Protein AF-A0A9D6EBR3-F1 (afdb_monomer_lite)

pLDDT: mean 87.68, std 16.55, range [45.22, 98.75]

Sequence (145 aa):
MTYSLRSALGTLGTALTATLLLTGCEELVYKDRELFNPPPDTTSGFLGYFNVAEKQTTCGNCHVSFQAQWRGTKHARAAQDLEASGHAQAFCWGCHAVSELGNAVATAAGYNVVTDSAYRDVQCESCHGPGFTHVQNPSRETRPL

Foldseek 3Di:
DDDDPVVVVVVVVVVVVVVVVVVVPDDPDDDDDDLADQCLFVPFQAGFARDLVVNHGSVCSPVVVVSVVCCPDVQSCLQVVLVVVVDRDPVSCCPQWQWCAQDDDPDTDDCRVGVDSSGGGRDPCNHQNHQRQCSVPPDPVSGGD

Secondary structure (DSSP, 8-state):
----THHHHHHHHHHHHHHHHHS------------SPPPSBTTTTB--EEETTTTEESGGGT-HHHHHHHHTSSGGGHHHHHHHTT---GGGHHHHBSBSTTSS--S--BTTTS--GGGBSS-THHHH---HHHHHS-SSTT---

Structure (mmCIF, N/CA/C/O backbone):
data_AF-A0A9D6EBR3-F1
#
_entry.id   AF-A0A9D6EBR3-F1
#
loop_
_atom_site.group_PDB
_atom_site.id
_atom_site.type_symbol
_atom_site.label_atom_id
_atom_site.label_alt_id
_atom_site.label_comp_id
_atom_site.label_asym_id
_atom_site.label_entity_id
_atom_site.label_seq_id
_atom_site.pdbx_PDB_ins_code
_atom_site.Cartn_x
_atom_site.Cartn_y
_atom_site.Cartn_z
_atom_site.occupancy
_atom_site.B_iso_or_equiv
_atom_site.auth_seq_id
_atom_site.auth_comp_id
_atom_site.auth_asym_id
_atom_site.auth_atom_id
_atom_site.pdbx_PDB_model_num
ATOM 1 N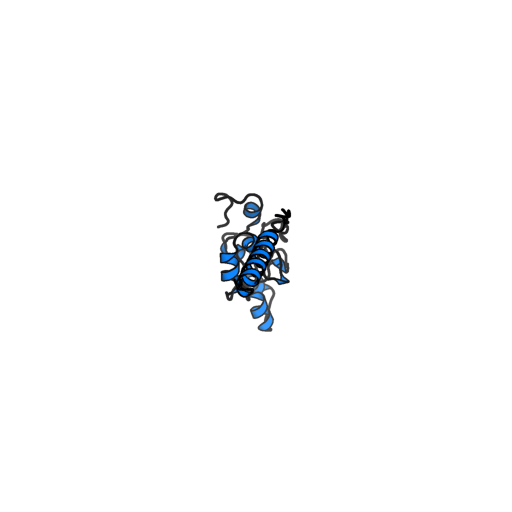 N . MET A 1 1 ? 63.453 -26.474 42.236 1.00 45.22 1 MET A N 1
ATOM 2 C CA . MET A 1 1 ? 63.056 -25.969 40.906 1.00 45.22 1 MET A CA 1
ATOM 3 C C . MET A 1 1 ? 61.602 -26.372 40.685 1.00 45.22 1 MET A C 1
ATOM 5 O O . MET A 1 1 ? 61.331 -27.491 40.280 1.00 45.22 1 MET A O 1
ATOM 9 N N . THR A 1 2 ? 60.665 -25.533 41.125 1.00 46.41 2 THR A N 1
ATOM 10 C CA . THR A 1 2 ? 59.223 -25.825 41.180 1.00 46.41 2 THR A CA 1
ATOM 11 C C . THR A 1 2 ? 58.517 -25.072 40.054 1.00 46.41 2 THR A C 1
ATOM 13 O O . THR A 1 2 ? 58.366 -23.855 40.111 1.00 46.41 2 THR A O 1
ATOM 16 N N . TYR A 1 3 ? 58.114 -25.785 39.001 1.00 52.50 3 TYR A N 1
ATOM 17 C CA . TYR A 1 3 ? 57.315 -25.216 37.915 1.00 52.50 3 TYR A CA 1
ATOM 18 C C . TYR A 1 3 ? 55.863 -25.030 38.387 1.00 52.50 3 TYR A C 1
ATOM 20 O O . TYR A 1 3 ? 55.214 -25.968 38.846 1.00 52.50 3 TYR A O 1
ATOM 28 N N . SER A 1 4 ? 55.369 -23.794 38.312 1.00 51.88 4 SER A N 1
ATOM 29 C CA . SER A 1 4 ? 54.014 -23.400 38.707 1.00 51.88 4 SER A CA 1
ATOM 30 C C . SER A 1 4 ? 52.972 -23.981 37.742 1.00 51.88 4 SER A C 1
ATOM 32 O O . SER A 1 4 ? 52.817 -23.496 36.621 1.00 51.88 4 SER A O 1
ATOM 34 N N . LEU A 1 5 ? 52.208 -24.987 38.190 1.00 52.78 5 LEU A N 1
ATOM 35 C CA . LEU A 1 5 ? 51.099 -25.590 37.429 1.00 52.78 5 LEU A CA 1
ATOM 36 C C . LEU A 1 5 ? 49.985 -24.592 37.047 1.00 52.78 5 LEU A C 1
ATOM 38 O O . LEU A 1 5 ? 49.159 -24.893 36.189 1.00 52.78 5 LEU A O 1
ATOM 42 N N . ARG A 1 6 ? 49.951 -23.392 37.643 1.00 52.62 6 ARG A N 1
ATOM 43 C CA . ARG A 1 6 ? 48.912 -22.384 37.368 1.00 52.62 6 ARG A CA 1
ATOM 44 C C . ARG A 1 6 ? 49.020 -21.769 35.973 1.00 52.62 6 ARG A C 1
ATOM 46 O O . ARG A 1 6 ? 48.019 -21.291 35.453 1.00 52.62 6 ARG A O 1
ATOM 53 N N . SER A 1 7 ? 50.202 -21.801 35.354 1.00 52.41 7 SER A N 1
ATOM 54 C CA . SER A 1 7 ? 50.412 -21.139 34.061 1.00 52.41 7 SER A CA 1
ATOM 55 C C . SER A 1 7 ? 49.957 -21.970 32.856 1.00 52.41 7 SER A C 1
ATOM 57 O O . SER A 1 7 ? 49.651 -21.394 31.817 1.00 52.41 7 SER A O 1
ATOM 59 N N . ALA A 1 8 ? 49.878 -23.300 32.987 1.00 50.12 8 ALA A N 1
ATOM 60 C CA . ALA A 1 8 ? 49.472 -24.194 31.897 1.00 50.12 8 ALA A CA 1
ATOM 61 C C . ALA A 1 8 ? 47.944 -24.256 31.694 1.00 50.12 8 ALA A C 1
ATOM 63 O O . ALA A 1 8 ? 47.483 -24.426 30.571 1.00 50.12 8 ALA A O 1
ATOM 64 N N . LEU A 1 9 ? 47.138 -24.072 32.750 1.00 48.97 9 LEU A N 1
ATOM 65 C CA . LEU A 1 9 ? 45.671 -24.047 32.612 1.00 48.97 9 LEU A CA 1
ATOM 66 C C . LEU A 1 9 ? 45.165 -22.779 31.901 1.00 48.97 9 LEU A C 1
ATOM 68 O O . LEU A 1 9 ? 44.170 -22.836 31.181 1.00 48.97 9 LEU A O 1
ATOM 72 N N . GLY A 1 10 ? 45.848 -21.642 32.076 1.00 48.94 10 GLY A N 1
ATOM 73 C CA . GLY A 1 10 ? 45.444 -20.369 31.468 1.00 48.94 10 GLY A CA 1
ATOM 74 C C . GLY A 1 10 ? 45.589 -20.347 29.945 1.00 48.94 10 GLY A C 1
ATOM 75 O O . GLY A 1 10 ? 44.735 -19.788 29.258 1.00 48.94 10 GLY A O 1
ATOM 76 N N . THR A 1 11 ? 46.630 -20.993 29.411 1.00 53.47 11 THR A N 1
ATOM 77 C CA . THR A 1 11 ? 46.909 -21.061 27.967 1.00 53.47 11 THR A CA 1
ATOM 78 C C . THR A 1 11 ? 46.009 -22.058 27.236 1.00 53.47 11 THR A C 1
ATOM 80 O O . THR A 1 11 ? 45.581 -21.785 26.118 1.00 53.47 11 THR A O 1
ATOM 83 N N . LEU A 1 12 ? 45.638 -23.175 27.874 1.00 53.59 12 LEU A N 1
ATOM 84 C CA . LEU A 1 12 ? 44.655 -24.119 27.322 1.00 53.59 12 LEU A CA 1
ATOM 85 C C . LEU A 1 12 ? 43.240 -23.519 27.258 1.00 53.59 12 LEU A C 1
ATOM 87 O O . LEU A 1 12 ? 42.550 -23.694 26.255 1.00 53.59 12 LEU A O 1
ATOM 91 N N . GLY A 1 13 ? 42.820 -22.766 28.282 1.00 55.53 13 GLY A N 1
ATOM 92 C CA . GLY A 1 13 ? 41.504 -22.113 28.300 1.00 55.53 13 GLY A CA 1
ATOM 93 C C . GLY A 1 13 ? 41.345 -21.008 27.247 1.00 55.53 13 GLY A C 1
ATOM 94 O O . GLY A 1 13 ? 40.276 -20.872 26.650 1.00 55.53 13 GLY A O 1
ATOM 95 N N . THR A 1 14 ? 42.414 -20.255 26.969 1.00 59.28 14 THR A N 1
ATOM 96 C CA . THR A 1 14 ? 42.428 -19.219 25.918 1.00 59.28 14 THR A CA 1
ATOM 97 C C . THR A 1 14 ? 42.522 -19.810 24.510 1.00 59.28 14 THR A C 1
ATOM 99 O O . THR A 1 14 ? 41.855 -19.322 23.601 1.00 59.28 14 THR A O 1
ATOM 102 N N . ALA A 1 15 ? 43.275 -20.897 24.314 1.00 58.31 15 ALA A N 1
ATOM 103 C CA . ALA A 1 15 ? 43.343 -21.575 23.018 1.00 58.31 15 ALA A CA 1
ATOM 104 C C . ALA A 1 15 ? 41.998 -22.209 22.611 1.00 58.31 15 ALA A C 1
ATOM 106 O O . ALA A 1 15 ? 41.614 -22.145 21.440 1.00 58.31 15 ALA A O 1
ATOM 107 N N . LEU A 1 16 ? 41.254 -22.771 23.573 1.00 58.12 16 LEU A N 1
ATOM 108 C CA . LEU A 1 16 ? 39.945 -23.386 23.326 1.00 58.12 16 LEU A CA 1
ATOM 109 C C . LEU A 1 16 ? 38.855 -22.343 23.011 1.00 58.12 16 LEU A C 1
ATOM 111 O O . LEU A 1 16 ? 38.029 -22.546 22.126 1.00 58.12 16 LEU A O 1
ATOM 115 N N . THR A 1 17 ? 38.870 -21.193 23.691 1.00 59.56 17 THR A N 1
ATOM 116 C CA . THR A 1 17 ? 37.932 -20.090 23.402 1.00 59.56 17 THR A CA 1
ATOM 117 C C . THR A 1 17 ? 38.221 -19.418 22.059 1.00 59.56 17 THR A C 1
ATOM 119 O O . THR A 1 17 ? 37.286 -19.098 21.331 1.00 59.56 17 THR A O 1
ATOM 122 N N . ALA A 1 18 ? 39.492 -19.276 21.670 1.00 59.06 18 ALA A N 1
ATOM 123 C CA . ALA A 1 18 ? 39.854 -18.751 20.352 1.00 59.06 18 ALA A CA 1
ATOM 124 C C . ALA A 1 18 ? 39.415 -19.678 19.199 1.00 59.06 18 ALA A C 1
ATOM 126 O O . ALA A 1 18 ? 38.939 -19.197 18.173 1.00 59.06 18 ALA A O 1
ATOM 127 N N . THR A 1 19 ? 39.514 -21.002 19.366 1.00 59.00 19 THR A N 1
ATOM 128 C CA . THR A 1 19 ? 39.063 -21.977 18.351 1.00 59.00 19 THR A CA 1
ATOM 129 C C . THR A 1 19 ? 37.537 -22.038 18.217 1.00 59.00 19 THR A C 1
ATOM 131 O O . THR A 1 19 ? 37.030 -22.180 17.105 1.00 59.00 19 THR A O 1
ATOM 134 N N . LEU A 1 20 ? 36.790 -21.845 19.309 1.00 60.00 20 LEU A N 1
ATOM 135 C CA . LEU A 1 20 ? 35.325 -21.716 19.274 1.00 60.00 20 LEU A CA 1
ATOM 136 C C . LEU A 1 20 ? 34.857 -20.435 18.558 1.00 60.00 20 LEU A C 1
ATOM 138 O O . LEU A 1 20 ? 33.871 -20.468 17.832 1.00 60.00 20 LEU A O 1
ATOM 142 N N . LEU A 1 21 ? 35.578 -19.317 18.698 1.00 60.62 21 LEU A N 1
ATOM 143 C CA . LEU A 1 21 ? 35.247 -18.071 17.989 1.00 60.62 21 LEU A CA 1
ATOM 144 C C . LEU A 1 21 ? 35.562 -18.140 16.485 1.00 60.62 21 LEU A C 1
ATOM 146 O O . LEU A 1 21 ? 34.852 -17.540 15.684 1.00 60.62 21 LEU A O 1
ATOM 150 N N . LEU A 1 22 ? 36.595 -18.892 16.092 1.00 57.94 22 LEU A N 1
ATOM 151 C CA . LEU A 1 22 ? 36.987 -19.073 14.687 1.00 57.94 22 LEU A CA 1
ATOM 152 C C . LEU A 1 22 ? 36.099 -20.068 13.921 1.00 57.94 22 LEU A C 1
ATOM 154 O O . LEU A 1 22 ? 36.097 -20.051 12.694 1.00 57.94 22 LEU A O 1
ATOM 158 N N . THR A 1 23 ? 35.348 -20.924 14.620 1.00 59.28 23 THR A N 1
ATOM 159 C CA . THR A 1 23 ? 34.423 -21.901 14.009 1.00 59.28 23 THR A CA 1
ATOM 160 C C . THR A 1 23 ? 32.993 -21.377 13.855 1.00 59.28 23 THR A C 1
ATOM 162 O O . THR A 1 23 ? 32.190 -22.019 13.190 1.00 59.28 23 THR A O 1
ATOM 165 N N . GLY A 1 24 ? 32.680 -20.197 14.408 1.00 59.69 24 GLY A N 1
ATOM 166 C CA . GLY A 1 24 ? 31.371 -19.543 14.273 1.00 59.69 24 GLY A CA 1
ATOM 167 C C . GLY A 1 24 ? 31.143 -18.803 12.947 1.00 59.69 24 GLY A C 1
ATOM 168 O O . GLY A 1 24 ? 30.057 -18.274 12.732 1.00 59.69 24 GLY A O 1
ATOM 169 N N . CYS A 1 25 ? 32.135 -18.748 12.052 1.00 60.94 25 CYS A N 1
ATOM 170 C CA . CYS A 1 25 ? 31.914 -18.333 10.664 1.00 60.94 25 CYS A CA 1
ATOM 171 C C . CYS A 1 25 ? 31.413 -19.538 9.862 1.00 60.94 25 CYS A C 1
ATOM 173 O O . CYS A 1 25 ? 32.161 -20.169 9.117 1.00 60.94 25 CYS A O 1
ATOM 175 N N . GLU A 1 26 ? 30.149 -19.882 10.070 1.00 66.12 26 GLU A N 1
ATOM 176 C CA . GLU A 1 26 ? 29.428 -20.820 9.218 1.00 66.12 26 GLU A CA 1
ATOM 177 C C . GLU A 1 26 ? 29.193 -20.224 7.816 1.00 66.12 26 GLU A C 1
ATOM 179 O O . GLU A 1 26 ? 29.215 -19.011 7.599 1.00 66.12 26 GLU A O 1
ATOM 184 N N . GLU A 1 27 ? 29.067 -21.128 6.849 1.00 67.12 27 GLU A N 1
ATOM 185 C CA . GLU A 1 27 ? 29.032 -20.917 5.403 1.00 67.12 27 GLU A CA 1
ATOM 186 C C . GLU A 1 27 ? 28.048 -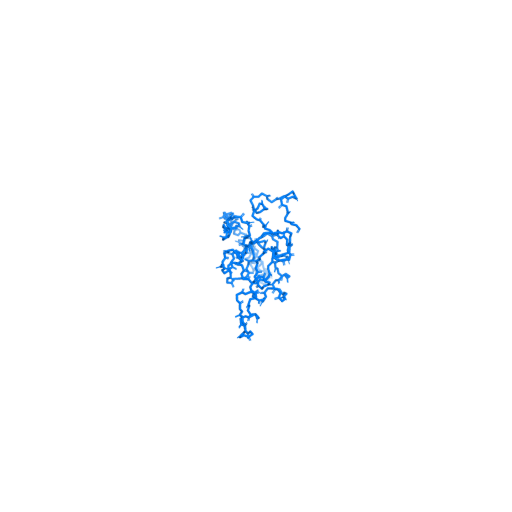19.820 4.951 1.00 67.12 27 GLU A C 1
ATOM 188 O O . GLU A 1 27 ? 26.891 -19.779 5.374 1.00 67.12 27 GLU A O 1
ATOM 193 N N . LEU A 1 28 ? 28.489 -18.938 4.040 1.00 67.81 28 LEU A N 1
ATOM 194 C CA . LEU A 1 28 ? 27.610 -17.970 3.379 1.00 67.81 28 LEU A CA 1
ATOM 195 C C . LEU A 1 28 ? 26.690 -18.708 2.400 1.00 67.81 28 LEU A C 1
ATOM 197 O O . LEU A 1 28 ? 26.990 -18.843 1.214 1.00 67.81 28 LEU A O 1
ATOM 201 N N . VAL A 1 29 ? 25.554 -19.181 2.905 1.00 73.81 29 VAL A N 1
ATOM 202 C CA . VAL A 1 29 ? 24.500 -19.754 2.070 1.00 73.81 29 VAL A CA 1
ATOM 203 C C . VAL A 1 29 ? 23.780 -18.615 1.351 1.00 73.81 29 VAL A C 1
ATOM 205 O O . VAL A 1 29 ? 22.920 -17.942 1.923 1.00 73.81 29 VAL A O 1
ATOM 208 N N . TYR A 1 30 ? 24.114 -18.410 0.078 1.00 72.25 30 TYR A N 1
ATOM 209 C CA . TYR A 1 30 ? 23.293 -17.597 -0.813 1.00 72.25 30 TYR A CA 1
ATOM 210 C C . TYR A 1 30 ? 21.956 -18.309 -1.016 1.00 72.25 30 TYR A C 1
ATOM 212 O O . TYR A 1 30 ? 21.900 -19.415 -1.551 1.00 72.25 30 TYR A O 1
ATOM 220 N N . LYS A 1 31 ? 20.875 -17.686 -0.544 1.00 63.59 31 LYS A N 1
ATOM 221 C CA . LYS A 1 31 ? 19.511 -18.131 -0.818 1.00 63.59 31 LYS A CA 1
ATOM 222 C C . LYS A 1 31 ? 18.845 -17.122 -1.729 1.00 63.59 31 LYS A C 1
ATOM 224 O O . LYS A 1 31 ? 18.655 -15.973 -1.330 1.00 63.59 31 LYS A O 1
ATOM 229 N N . ASP A 1 32 ? 18.439 -17.580 -2.903 1.00 68.75 32 ASP A N 1
ATOM 230 C CA . ASP A 1 32 ? 17.502 -16.838 -3.731 1.00 68.75 32 ASP A CA 1
ATOM 231 C C . ASP A 1 32 ? 16.159 -16.830 -3.002 1.00 68.75 32 ASP A C 1
ATOM 233 O O . ASP A 1 32 ? 15.503 -17.864 -2.852 1.00 68.75 32 ASP A O 1
ATOM 237 N N . ARG A 1 33 ? 15.782 -15.668 -2.463 1.00 68.31 33 ARG A N 1
ATOM 238 C CA . ARG A 1 33 ? 14.425 -15.442 -1.970 1.00 68.31 33 ARG A CA 1
ATOM 239 C C . ARG A 1 33 ? 13.675 -14.631 -3.007 1.00 68.31 33 ARG A C 1
ATOM 241 O O . ARG A 1 33 ? 14.212 -13.656 -3.530 1.00 68.31 33 ARG A O 1
ATOM 248 N N . GLU A 1 34 ? 12.420 -14.994 -3.218 1.00 78.12 34 GLU A N 1
ATOM 249 C CA . GLU A 1 34 ? 11.485 -14.137 -3.929 1.00 78.12 34 GLU A CA 1
ATOM 250 C C . GLU A 1 34 ? 11.438 -12.769 -3.232 1.00 78.12 34 GLU A C 1
ATOM 252 O O . GLU A 1 34 ? 11.238 -12.682 -2.014 1.00 78.12 34 GLU A O 1
ATOM 257 N N . LEU A 1 35 ? 11.717 -11.701 -3.980 1.00 79.06 35 LEU A N 1
ATOM 258 C CA . LEU A 1 35 ? 11.894 -10.366 -3.400 1.00 79.06 35 LEU A CA 1
ATOM 259 C C . LEU A 1 35 ? 10.550 -9.667 -3.168 1.00 79.06 35 LEU A C 1
ATOM 261 O O . LEU A 1 35 ? 10.462 -8.772 -2.319 1.00 79.06 35 LEU A O 1
ATOM 265 N N . PHE A 1 36 ? 9.510 -10.087 -3.892 1.00 92.06 36 PHE A N 1
ATOM 266 C CA . PHE A 1 36 ? 8.170 -9.523 -3.821 1.00 92.06 36 PHE A CA 1
ATOM 267 C C . PHE A 1 36 ? 7.098 -10.538 -4.233 1.00 92.06 36 PHE A C 1
ATOM 269 O O . PHE A 1 36 ? 7.324 -11.408 -5.064 1.00 92.06 36 PHE A O 1
ATOM 276 N N . ASN A 1 37 ? 5.893 -10.393 -3.686 1.00 94.25 37 ASN A N 1
ATOM 277 C CA . ASN A 1 37 ? 4.739 -11.151 -4.165 1.00 94.25 37 ASN A CA 1
ATOM 278 C C . ASN A 1 37 ? 4.190 -10.500 -5.444 1.00 94.25 37 ASN A C 1
ATOM 280 O O . ASN A 1 37 ? 4.302 -9.278 -5.591 1.00 94.25 37 ASN A O 1
ATOM 284 N N . PRO A 1 38 ? 3.562 -11.260 -6.358 1.00 94.69 38 PRO A N 1
ATOM 285 C CA . PRO A 1 38 ? 2.829 -10.653 -7.462 1.00 94.69 38 PRO A CA 1
ATOM 286 C C . PRO A 1 38 ? 1.736 -9.706 -6.921 1.00 94.69 38 PRO A C 1
ATOM 288 O O . PRO A 1 38 ? 1.083 -10.054 -5.933 1.00 94.69 38 PRO A O 1
ATOM 291 N N . PRO A 1 39 ? 1.514 -8.534 -7.548 1.00 96.38 39 PRO A N 1
ATOM 292 C CA . PRO A 1 39 ? 0.452 -7.610 -7.155 1.00 96.38 39 PRO A CA 1
ATOM 293 C C . PRO A 1 39 ? -0.924 -8.296 -7.161 1.00 96.38 39 PRO A C 1
ATOM 295 O O . PRO A 1 39 ? -1.279 -8.883 -8.188 1.00 96.38 39 PRO A O 1
ATOM 298 N N . PRO A 1 40 ? -1.725 -8.203 -6.080 1.00 97.12 40 PRO A N 1
ATOM 299 C CA . PRO A 1 40 ? -3.116 -8.660 -6.107 1.00 97.12 40 PRO A CA 1
ATOM 300 C C . PRO A 1 40 ? -3.926 -7.979 -7.221 1.00 97.12 40 PRO A C 1
ATOM 302 O O . PRO A 1 40 ? -4.606 -8.642 -8.003 1.00 97.12 40 PRO A O 1
ATOM 305 N N . ASP A 1 41 ? -3.790 -6.658 -7.351 1.00 93.12 41 ASP A N 1
ATOM 306 C CA . ASP A 1 41 ? -4.229 -5.896 -8.516 1.00 93.12 41 ASP A CA 1
ATOM 307 C C . ASP A 1 41 ? -3.084 -5.778 -9.534 1.00 93.12 41 ASP A C 1
ATOM 309 O O . ASP A 1 41 ? -2.276 -4.843 -9.526 1.00 93.12 41 ASP A O 1
ATOM 313 N N . THR A 1 42 ? -3.031 -6.751 -10.443 1.00 91.31 42 THR A N 1
ATOM 314 C CA . THR A 1 42 ? -2.044 -6.795 -11.536 1.00 91.31 42 THR A CA 1
ATOM 315 C C . THR A 1 42 ? -2.173 -5.644 -12.536 1.00 91.31 42 THR A C 1
ATOM 317 O O . THR A 1 42 ? -1.235 -5.405 -13.293 1.00 91.31 42 THR A O 1
ATOM 320 N N . THR A 1 43 ? -3.297 -4.918 -12.544 1.00 93.31 43 THR A N 1
ATOM 321 C CA . THR A 1 43 ? -3.524 -3.803 -13.473 1.00 93.31 43 THR A CA 1
ATOM 322 C C . THR A 1 43 ? -2.906 -2.511 -12.949 1.00 93.31 43 THR A C 1
ATOM 324 O O . THR A 1 43 ? -2.316 -1.759 -13.722 1.00 93.31 43 THR A O 1
ATOM 327 N N . SER A 1 44 ? -3.017 -2.250 -11.643 1.00 94.62 44 SER A N 1
ATOM 328 C CA . SER A 1 44 ? -2.489 -1.023 -11.031 1.00 94.62 44 SER A CA 1
ATOM 329 C C . SER A 1 44 ? -1.077 -1.161 -10.455 1.00 94.62 44 SER A C 1
ATOM 331 O O . SER A 1 44 ? -0.386 -0.155 -10.301 1.00 94.62 44 SER A O 1
ATOM 333 N N . GLY A 1 45 ? -0.617 -2.384 -10.165 1.00 96.00 45 GLY A N 1
ATOM 334 C CA . GLY A 1 45 ? 0.762 -2.645 -9.739 1.00 96.00 45 GLY A CA 1
ATOM 335 C C . GLY A 1 45 ? 1.058 -2.313 -8.272 1.00 96.00 45 GLY A C 1
ATOM 336 O O . GLY A 1 45 ? 2.220 -2.108 -7.916 1.00 96.00 45 GLY A O 1
ATOM 337 N N . PHE A 1 46 ? 0.032 -2.255 -7.421 1.00 97.75 46 PHE A N 1
ATOM 338 C CA . PHE A 1 46 ? 0.208 -2.147 -5.972 1.00 97.75 46 PHE A CA 1
ATOM 339 C C . PHE A 1 46 ? 0.553 -3.510 -5.374 1.00 97.75 46 PHE A C 1
ATOM 341 O O . PHE A 1 46 ? -0.160 -4.491 -5.584 1.00 97.75 46 PHE A O 1
ATOM 348 N N . LEU A 1 47 ? 1.623 -3.574 -4.593 1.00 97.69 47 LEU A N 1
ATOM 349 C CA . LEU A 1 47 ? 2.161 -4.811 -4.029 1.00 97.69 47 LEU A CA 1
ATOM 350 C C . LEU A 1 47 ? 1.565 -5.148 -2.657 1.00 97.69 47 LEU A C 1
ATOM 352 O O . LEU A 1 47 ? 1.273 -6.306 -2.372 1.00 97.69 47 LEU A O 1
ATOM 356 N N . GLY A 1 48 ? 1.407 -4.147 -1.794 1.00 98.06 48 GLY A N 1
ATOM 357 C CA . GLY A 1 48 ? 1.015 -4.313 -0.402 1.00 98.06 48 GLY A CA 1
ATOM 358 C C . GLY A 1 48 ? 2.044 -5.085 0.437 1.00 98.06 48 GLY A C 1
ATOM 359 O O . GLY A 1 48 ? 3.271 -4.987 0.262 1.00 98.06 48 GLY A O 1
ATOM 360 N N . TYR A 1 49 ? 1.536 -5.872 1.382 1.00 98.31 49 TYR A N 1
ATOM 361 C CA . TYR A 1 49 ? 2.337 -6.718 2.253 1.00 98.31 49 TYR A CA 1
ATOM 362 C C . TYR A 1 49 ? 3.007 -7.868 1.502 1.00 98.31 49 TYR A C 1
ATOM 364 O O . TYR A 1 49 ? 2.369 -8.638 0.790 1.00 98.31 49 TYR A O 1
ATOM 372 N N . PHE A 1 50 ? 4.292 -8.056 1.791 1.00 97.38 50 PHE A N 1
ATOM 373 C CA . PHE A 1 50 ? 5.008 -9.286 1.482 1.00 97.38 50 PHE A CA 1
ATOM 374 C C . PHE A 1 50 ? 4.626 -10.409 2.456 1.00 97.38 50 PHE A C 1
ATOM 376 O O . PHE A 1 50 ? 4.364 -11.536 2.047 1.00 97.38 50 PHE A O 1
ATOM 383 N N . ASN A 1 51 ? 4.545 -10.090 3.751 1.00 96.62 51 ASN A N 1
ATOM 384 C CA . ASN A 1 51 ? 4.038 -10.997 4.778 1.00 96.62 51 ASN A CA 1
ATOM 385 C C . ASN A 1 51 ? 3.040 -10.253 5.668 1.00 96.62 51 ASN A C 1
ATOM 387 O O . ASN A 1 51 ? 3.412 -9.376 6.451 1.00 96.62 51 ASN A O 1
ATOM 391 N N . VAL A 1 52 ? 1.766 -10.624 5.549 1.00 96.94 52 VAL A N 1
ATOM 392 C CA . VAL A 1 52 ? 0.659 -9.997 6.282 1.00 96.94 52 VAL A CA 1
ATOM 393 C C . VAL A 1 52 ? 0.786 -10.227 7.791 1.00 96.94 52 VAL A C 1
ATOM 395 O O . VAL A 1 52 ? 0.613 -9.290 8.570 1.00 96.94 52 VAL A O 1
ATOM 398 N N . ALA A 1 53 ? 1.138 -11.443 8.220 1.00 96.25 53 ALA A N 1
ATOM 399 C CA . ALA A 1 53 ? 1.233 -11.797 9.638 1.00 96.25 53 ALA A CA 1
ATOM 400 C C . ALA A 1 53 ? 2.336 -11.002 10.352 1.00 96.25 53 ALA A C 1
ATOM 402 O O . ALA A 1 53 ? 2.173 -10.552 11.485 1.00 96.25 53 ALA A O 1
ATOM 403 N N . GLU A 1 54 ? 3.444 -10.765 9.654 1.00 96.38 54 GLU A N 1
ATOM 404 C CA . GLU A 1 54 ? 4.573 -9.986 10.161 1.00 96.38 54 GLU A CA 1
ATOM 405 C C . GLU A 1 54 ? 4.431 -8.487 9.883 1.00 96.38 54 GLU A C 1
ATOM 407 O O . GLU A 1 54 ? 5.349 -7.722 10.192 1.00 96.38 54 GLU A O 1
ATOM 412 N N . LYS A 1 55 ? 3.311 -8.031 9.301 1.00 97.19 55 LYS A N 1
ATOM 413 C CA . LYS A 1 55 ? 3.143 -6.668 8.766 1.00 97.19 55 LYS A CA 1
ATOM 414 C C . LYS A 1 55 ? 4.388 -6.207 8.000 1.00 97.19 55 LYS A C 1
ATOM 416 O O . LYS A 1 55 ? 4.874 -5.095 8.200 1.00 97.19 55 LYS A O 1
ATOM 421 N N . GLN A 1 56 ? 4.974 -7.092 7.201 1.00 97.56 56 GLN A N 1
ATOM 422 C CA . GLN A 1 56 ? 6.168 -6.821 6.414 1.00 97.56 56 GLN A CA 1
ATOM 423 C C . GLN A 1 56 ? 5.723 -6.328 5.044 1.00 97.56 56 GLN A C 1
ATOM 425 O O . GLN A 1 56 ? 5.208 -7.111 4.247 1.00 97.56 56 GLN A O 1
ATOM 430 N N . THR A 1 57 ? 5.880 -5.032 4.771 1.00 98.06 57 THR A N 1
ATOM 431 C CA . THR A 1 57 ? 5.568 -4.478 3.444 1.00 98.06 57 THR A CA 1
ATOM 432 C C . THR A 1 57 ? 6.570 -4.996 2.421 1.00 98.06 57 THR A C 1
ATOM 434 O O . THR A 1 57 ? 7.720 -5.290 2.774 1.00 98.06 57 THR A O 1
ATOM 437 N N . THR A 1 58 ? 6.163 -5.075 1.155 1.00 97.62 58 THR A N 1
ATOM 438 C CA . THR A 1 58 ? 7.091 -5.426 0.073 1.00 97.62 58 THR A CA 1
ATOM 439 C C . THR A 1 58 ? 8.253 -4.435 -0.007 1.00 97.62 58 THR A C 1
ATOM 441 O O . THR A 1 58 ? 9.403 -4.837 -0.138 1.00 97.62 58 THR A O 1
ATOM 444 N N . CYS A 1 59 ? 8.000 -3.142 0.204 1.00 97.50 59 CYS A N 1
ATOM 445 C CA . CYS A 1 59 ? 9.044 -2.115 0.256 1.00 97.50 59 CYS A CA 1
ATOM 446 C C . CYS A 1 59 ? 10.046 -2.372 1.393 1.00 97.50 59 CYS A C 1
ATOM 448 O O . CYS A 1 59 ? 11.257 -2.202 1.239 1.00 97.50 59 CYS A O 1
ATOM 450 N N . GLY A 1 60 ? 9.548 -2.819 2.545 1.00 96.38 60 GLY A N 1
ATOM 451 C CA . GLY A 1 60 ? 10.357 -3.097 3.721 1.00 96.38 60 GLY A CA 1
ATOM 452 C C . GLY A 1 60 ? 11.305 -4.287 3.588 1.00 96.38 60 GLY A C 1
ATOM 453 O O . GLY A 1 60 ? 12.153 -4.452 4.460 1.00 96.38 60 GLY A O 1
ATOM 454 N N . ASN A 1 61 ? 11.199 -5.084 2.518 1.00 93.94 61 ASN A N 1
ATOM 455 C CA . ASN A 1 61 ? 12.179 -6.122 2.199 1.00 93.94 61 ASN A CA 1
ATOM 456 C C . ASN A 1 61 ? 13.566 -5.542 1.892 1.00 93.94 61 ASN A C 1
ATOM 458 O O . ASN A 1 61 ? 14.565 -6.190 2.192 1.00 93.94 61 ASN A O 1
ATOM 462 N N . CYS A 1 62 ? 13.619 -4.330 1.331 1.00 95.00 62 CYS A N 1
ATOM 463 C CA . CYS A 1 62 ? 14.859 -3.617 1.010 1.00 95.00 62 CYS A CA 1
ATOM 464 C C . CYS A 1 62 ? 15.033 -2.357 1.876 1.00 95.00 62 CYS A C 1
ATOM 466 O O . CYS A 1 62 ? 16.147 -1.973 2.224 1.00 95.00 62 CYS A O 1
ATOM 468 N N . HIS A 1 63 ? 13.930 -1.722 2.279 1.00 96.88 63 HIS A N 1
ATOM 469 C CA . HIS A 1 63 ? 13.916 -0.469 3.034 1.00 96.88 63 HIS A CA 1
ATOM 470 C C . HIS A 1 63 ? 13.676 -0.687 4.533 1.00 96.88 63 HIS A C 1
ATOM 472 O O . HIS A 1 63 ? 12.753 -0.126 5.127 1.00 96.88 63 HIS A O 1
ATOM 478 N N . VAL A 1 64 ? 14.527 -1.500 5.162 1.00 96.94 64 VAL A N 1
ATOM 479 C CA . VAL A 1 64 ? 14.332 -2.002 6.536 1.00 96.94 64 VAL A CA 1
ATOM 480 C C . VAL A 1 64 ? 14.180 -0.895 7.589 1.00 96.94 64 VAL A C 1
ATOM 482 O O . VAL A 1 64 ? 13.330 -0.988 8.474 1.00 96.94 64 VAL A O 1
ATOM 485 N N . SER A 1 65 ? 14.932 0.203 7.467 1.00 97.94 65 SER A N 1
ATOM 486 C CA . SER A 1 65 ? 14.852 1.327 8.409 1.00 97.94 65 SER A CA 1
ATOM 487 C C . SER A 1 65 ? 13.524 2.080 8.308 1.00 97.94 65 SER A C 1
ATOM 489 O O . SER A 1 65 ? 12.985 2.511 9.326 1.00 97.94 65 SER A O 1
ATOM 491 N N . PHE A 1 66 ? 12.978 2.229 7.096 1.00 98.25 66 PHE A N 1
ATOM 492 C CA . PHE A 1 66 ? 11.674 2.864 6.884 1.00 98.25 66 PHE A CA 1
ATOM 493 C C . PHE A 1 66 ? 10.533 1.940 7.296 1.00 98.25 66 PHE A C 1
ATOM 495 O O . PHE A 1 66 ? 9.580 2.394 7.920 1.00 98.25 66 PHE A O 1
ATOM 502 N N . GLN A 1 67 ? 10.665 0.639 7.042 1.00 98.19 67 GLN A N 1
ATOM 503 C CA . GLN A 1 67 ? 9.734 -0.376 7.528 1.00 98.19 67 GLN A CA 1
ATOM 504 C C . GLN A 1 67 ? 9.603 -0.346 9.054 1.00 98.19 67 GLN A C 1
ATOM 506 O O . GLN A 1 67 ? 8.489 -0.327 9.579 1.00 98.19 67 GLN A O 1
ATOM 511 N N . ALA A 1 68 ? 10.729 -0.303 9.773 1.00 98.19 68 ALA A N 1
ATOM 512 C CA . ALA A 1 68 ? 10.732 -0.222 11.232 1.00 98.19 68 ALA A CA 1
ATOM 513 C C . ALA A 1 68 ? 10.017 1.043 11.739 1.00 98.19 68 ALA A C 1
ATOM 515 O O . ALA A 1 68 ? 9.226 0.970 12.679 1.00 98.19 68 ALA A O 1
ATOM 516 N N . GLN A 1 69 ? 10.242 2.185 11.083 1.00 98.50 69 GLN A N 1
ATOM 517 C CA . GLN A 1 69 ? 9.563 3.441 11.413 1.00 98.50 69 GLN A CA 1
ATOM 518 C C . GLN A 1 69 ? 8.060 3.374 11.121 1.00 98.50 69 GLN A C 1
ATOM 520 O O . GLN A 1 69 ? 7.252 3.684 11.997 1.00 98.50 69 GLN A O 1
ATOM 525 N N . TRP A 1 70 ? 7.673 2.922 9.925 1.00 98.69 70 TRP A N 1
ATOM 526 C CA . TRP A 1 70 ? 6.275 2.809 9.511 1.00 98.69 70 TRP A CA 1
ATOM 527 C C . TRP A 1 70 ? 5.477 1.901 10.456 1.00 98.69 70 TRP A C 1
ATOM 529 O O . TRP A 1 70 ? 4.391 2.296 10.887 1.00 98.69 70 TRP A O 1
ATOM 539 N N . ARG A 1 71 ? 6.038 0.762 10.892 1.00 98.12 71 ARG A N 1
ATOM 540 C CA . ARG A 1 71 ? 5.395 -0.145 11.865 1.00 98.12 71 ARG A CA 1
ATOM 541 C C . ARG A 1 71 ? 5.029 0.534 13.191 1.00 98.12 71 ARG A C 1
ATOM 543 O O . ARG A 1 71 ? 4.109 0.078 13.864 1.00 98.12 71 ARG A O 1
ATOM 550 N N . GLY A 1 72 ? 5.726 1.606 13.574 1.00 97.69 72 GLY A N 1
ATOM 551 C CA . GLY A 1 72 ? 5.434 2.384 14.783 1.00 97.69 72 GLY A CA 1
ATOM 552 C C . GLY A 1 72 ? 4.282 3.388 14.637 1.00 97.69 72 GLY A C 1
ATOM 553 O O . GLY A 1 72 ? 3.800 3.924 15.637 1.00 97.69 72 GLY A O 1
ATOM 554 N N . THR A 1 73 ? 3.819 3.654 13.415 1.00 98.44 73 THR A N 1
ATOM 555 C CA . THR A 1 73 ? 2.823 4.697 13.129 1.00 98.44 73 THR A CA 1
ATOM 556 C C . THR A 1 73 ? 1.387 4.249 13.428 1.00 98.44 73 THR A C 1
ATOM 558 O O . THR A 1 73 ? 1.120 3.096 13.780 1.00 98.44 73 THR A O 1
ATOM 561 N N . LYS A 1 74 ? 0.423 5.173 13.321 1.00 98.38 74 LYS A N 1
ATOM 562 C CA . LYS A 1 74 ? -1.006 4.814 13.292 1.00 98.38 74 LYS A CA 1
ATOM 563 C C . LYS A 1 74 ? -1.424 4.205 11.955 1.00 98.38 74 LYS A C 1
ATOM 565 O O . LYS A 1 74 ? -2.296 3.349 11.932 1.00 98.38 74 LYS A O 1
ATOM 570 N N . HIS A 1 75 ? -0.756 4.581 10.866 1.00 98.50 75 HIS A N 1
ATOM 571 C CA . HIS A 1 75 ? -1.017 4.034 9.538 1.00 98.50 75 HIS A CA 1
ATOM 572 C C . HIS A 1 75 ? -0.855 2.512 9.497 1.00 98.50 75 HIS A C 1
ATOM 574 O O . HIS A 1 75 ? -1.745 1.832 9.003 1.00 98.50 75 HIS A O 1
ATOM 580 N N . ALA A 1 76 ? 0.174 1.969 10.156 1.00 98.50 76 ALA A N 1
ATOM 581 C CA . ALA A 1 76 ? 0.383 0.525 10.300 1.00 98.50 76 ALA A CA 1
ATOM 582 C C . ALA A 1 76 ? -0.643 -0.208 11.190 1.00 98.50 76 ALA A C 1
ATOM 584 O O . ALA A 1 76 ? -0.534 -1.420 11.371 1.00 98.50 76 ALA A O 1
ATOM 585 N N . ARG A 1 77 ? -1.599 0.502 11.800 1.00 98.31 77 ARG A N 1
ATOM 586 C CA . ARG A 1 77 ? -2.701 -0.057 12.606 1.00 98.31 77 ARG A CA 1
ATOM 587 C C . ARG A 1 77 ? -4.079 0.334 12.068 1.00 98.31 77 ARG A C 1
ATOM 589 O O . ARG A 1 77 ? -5.081 -0.004 12.688 1.00 98.31 77 ARG A O 1
ATOM 596 N N . ALA A 1 78 ? -4.144 1.021 10.928 1.00 98.50 78 ALA A N 1
ATOM 597 C CA . ALA A 1 78 ? -5.372 1.631 10.434 1.00 98.50 78 ALA A CA 1
ATOM 598 C C . ALA A 1 78 ? -6.510 0.622 10.220 1.00 98.50 78 ALA A C 1
ATOM 600 O O . ALA A 1 78 ? -7.659 0.954 10.516 1.00 98.50 78 ALA A O 1
ATOM 601 N N . ALA A 1 79 ? -6.208 -0.593 9.750 1.00 97.81 79 ALA A N 1
ATOM 602 C CA . ALA A 1 79 ? -7.217 -1.633 9.561 1.00 97.81 79 ALA A CA 1
ATOM 603 C C . ALA A 1 79 ? -7.735 -2.164 10.903 1.00 97.81 79 ALA A C 1
ATOM 605 O O . ALA A 1 79 ? -8.941 -2.284 11.098 1.00 97.81 79 ALA A O 1
ATOM 606 N N . GLN A 1 80 ? -6.821 -2.428 11.841 1.00 97.62 80 GLN A N 1
ATOM 607 C CA . GLN A 1 80 ? -7.166 -2.903 13.180 1.00 97.62 80 GLN A CA 1
ATOM 608 C C . GLN A 1 80 ? -8.027 -1.880 13.930 1.00 97.62 80 GLN A C 1
ATOM 610 O O . GLN A 1 80 ? -9.043 -2.247 14.513 1.00 97.62 80 GLN A O 1
ATOM 615 N N . ASP A 1 81 ? -7.634 -0.606 13.904 1.00 98.25 81 ASP A N 1
ATOM 616 C CA . ASP A 1 81 ? -8.363 0.474 14.572 1.00 98.25 81 ASP A CA 1
ATOM 617 C C . ASP A 1 81 ? -9.762 0.662 13.955 1.00 98.25 81 ASP A C 1
ATOM 619 O O . ASP A 1 81 ? -10.740 0.876 14.675 1.00 98.25 81 ASP A O 1
ATOM 623 N N . LEU A 1 82 ? -9.880 0.529 12.626 1.00 98.25 82 LEU A N 1
ATOM 624 C CA . LEU A 1 82 ? -11.164 0.580 11.924 1.00 98.25 82 LEU A CA 1
ATOM 625 C C . LEU A 1 82 ? -12.079 -0.577 12.336 1.00 98.25 82 LEU A C 1
ATOM 627 O O . LEU A 1 82 ? -13.247 -0.351 12.645 1.00 98.25 82 LEU A O 1
ATOM 631 N N . GLU A 1 83 ? -11.572 -1.805 12.363 1.00 97.38 83 GLU 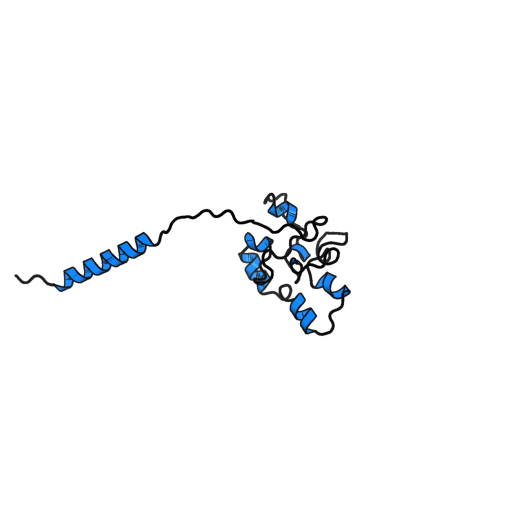A N 1
ATOM 63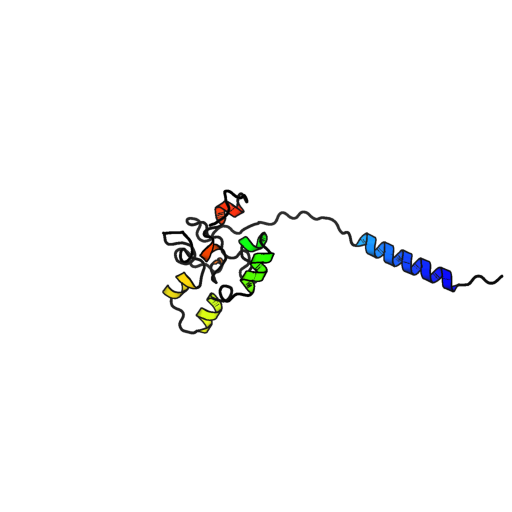2 C CA . GLU A 1 83 ? -12.350 -2.975 12.782 1.00 97.38 83 GLU A CA 1
ATOM 633 C C . GLU A 1 83 ? -12.766 -2.871 1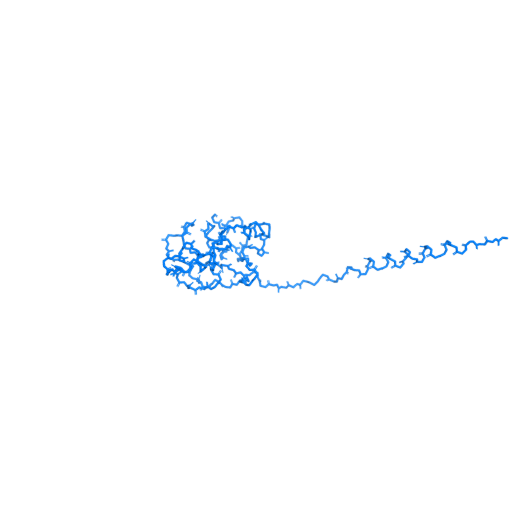4.256 1.00 97.38 83 GLU A C 1
ATOM 635 O O . GLU A 1 83 ? -13.931 -3.092 14.591 1.00 97.38 83 GLU A O 1
ATOM 640 N N . ALA A 1 84 ? -11.848 -2.444 15.127 1.00 98.31 84 ALA A N 1
ATOM 641 C CA . ALA A 1 84 ? -12.104 -2.250 16.552 1.00 98.31 84 ALA A CA 1
ATOM 642 C C . ALA A 1 84 ? -13.148 -1.159 16.840 1.00 98.31 84 ALA A C 1
ATOM 644 O O . ALA A 1 84 ? -13.756 -1.170 17.909 1.00 98.31 84 ALA A O 1
ATOM 645 N N . SER A 1 85 ? -13.392 -0.242 15.897 1.00 97.88 85 SER A N 1
ATOM 646 C CA . SER A 1 85 ? -14.437 0.777 16.040 1.00 97.88 85 SER A CA 1
ATOM 647 C C . SER A 1 85 ? -15.855 0.196 16.081 1.00 97.88 85 SER A C 1
ATOM 649 O O . SER A 1 85 ? -16.763 0.869 16.556 1.00 97.88 85 SER A O 1
ATOM 651 N N . GLY A 1 86 ? -16.077 -1.015 15.552 1.00 97.94 86 GLY A N 1
ATOM 652 C CA . GLY A 1 86 ? -17.417 -1.599 15.412 1.00 97.94 86 GLY A CA 1
ATOM 653 C C . GLY A 1 86 ? -18.304 -0.919 14.358 1.00 97.94 86 GLY A C 1
ATOM 654 O O . GLY A 1 86 ? -19.476 -1.266 14.226 1.00 97.94 86 GLY A O 1
ATOM 655 N N . HIS A 1 87 ? -17.759 0.031 13.591 1.00 97.38 87 HIS A N 1
ATOM 656 C CA . HIS A 1 87 ? -18.492 0.833 12.606 1.00 97.38 87 HIS A CA 1
ATOM 657 C C . HIS A 1 87 ? -17.914 0.735 11.190 1.00 97.38 87 HIS A C 1
ATOM 659 O O . HIS A 1 87 ? -18.286 1.523 10.324 1.00 97.38 87 HIS A O 1
ATOM 665 N N . ALA A 1 88 ? -17.014 -0.218 10.937 1.00 97.50 88 ALA A N 1
ATOM 666 C CA . ALA A 1 88 ? -16.382 -0.385 9.634 1.00 97.50 88 ALA A CA 1
ATOM 667 C C . ALA A 1 88 ? -17.427 -0.578 8.521 1.00 97.50 88 ALA A C 1
ATOM 669 O O . ALA A 1 88 ? -18.294 -1.446 8.607 1.00 97.50 88 ALA A O 1
ATOM 670 N N . GLN A 1 89 ? -17.327 0.233 7.469 1.00 97.62 89 GLN A N 1
ATOM 671 C CA . GLN A 1 89 ? -18.141 0.141 6.256 1.00 97.62 89 GLN A CA 1
ATOM 672 C C . GLN A 1 89 ? -17.229 0.011 5.034 1.00 97.62 89 GLN A C 1
ATOM 674 O O . GLN A 1 89 ? -16.047 0.351 5.094 1.00 97.62 89 GLN A O 1
ATOM 679 N N . ALA A 1 90 ? -17.778 -0.437 3.901 1.00 95.81 90 ALA A N 1
ATOM 680 C CA . ALA A 1 90 ? -17.009 -0.621 2.666 1.00 95.81 90 ALA A CA 1
ATOM 681 C C . ALA A 1 90 ? -16.247 0.652 2.246 1.00 95.81 90 ALA A C 1
ATOM 683 O O . ALA A 1 90 ? -15.062 0.584 1.932 1.00 95.81 90 ALA A O 1
ATOM 684 N N . PHE A 1 91 ? -16.887 1.823 2.338 1.00 96.06 91 PHE A N 1
ATOM 685 C CA . PHE A 1 91 ? -16.275 3.103 1.961 1.00 96.06 91 PHE A CA 1
ATOM 686 C C . PHE A 1 91 ? -15.094 3.516 2.856 1.00 96.06 91 PHE A C 1
ATOM 688 O O . PHE A 1 91 ? -14.301 4.366 2.462 1.00 96.06 91 PHE A O 1
ATOM 695 N N . CYS A 1 92 ? -14.960 2.945 4.057 1.00 98.00 92 CYS A N 1
ATOM 696 C CA . CYS A 1 92 ? -13.866 3.274 4.970 1.00 98.00 92 CYS A CA 1
ATOM 697 C C . CYS A 1 92 ? -12.522 2.734 4.465 1.00 98.00 92 CYS A C 1
ATOM 699 O O . CYS A 1 92 ? -11.475 3.330 4.722 1.00 98.00 92 CYS A O 1
ATOM 701 N N . TRP A 1 93 ? -12.543 1.609 3.747 1.00 97.25 93 TRP A N 1
ATOM 702 C CA . TRP A 1 93 ? -11.327 0.906 3.352 1.00 97.25 93 TRP A CA 1
ATOM 703 C C . TRP A 1 93 ? -10.511 1.646 2.297 1.00 97.25 93 TRP A C 1
ATOM 705 O O . TRP A 1 93 ? -9.296 1.499 2.299 1.00 97.25 93 TRP A O 1
ATOM 715 N N . GLY A 1 94 ? -11.117 2.538 1.507 1.00 96.06 94 GLY A N 1
ATOM 716 C CA . GLY A 1 94 ? -10.365 3.394 0.587 1.00 96.06 94 GLY A CA 1
ATOM 717 C C . GLY A 1 94 ? -9.275 4.216 1.288 1.00 96.06 94 GLY A C 1
ATOM 718 O O . GLY A 1 94 ? -8.219 4.434 0.710 1.00 96.06 94 GLY A O 1
ATOM 719 N N . CYS A 1 95 ? -9.490 4.616 2.548 1.00 97.19 95 CYS A N 1
ATOM 720 C CA . CYS A 1 95 ? -8.518 5.391 3.330 1.00 97.19 95 CYS A CA 1
ATOM 721 C C . CYS A 1 95 ? -7.788 4.578 4.416 1.00 97.19 95 CYS A C 1
ATOM 723 O O . CYS A 1 95 ? -6.817 5.070 4.981 1.00 97.19 95 CYS A O 1
ATOM 725 N N . HIS A 1 96 ? -8.264 3.376 4.762 1.00 98.31 96 HIS A N 1
ATOM 726 C CA . HIS A 1 96 ? -7.699 2.524 5.828 1.00 98.31 96 HIS A CA 1
ATOM 727 C C . HIS A 1 96 ? -6.959 1.280 5.298 1.00 98.31 96 HIS A C 1
ATOM 729 O O . HIS A 1 96 ? -6.513 0.432 6.078 1.00 98.31 96 HIS A O 1
ATOM 735 N N . ALA A 1 97 ? -6.829 1.185 3.979 1.00 98.25 97 ALA A N 1
ATOM 736 C CA . ALA A 1 97 ? -6.052 0.203 3.240 1.00 98.25 97 ALA A CA 1
ATOM 737 C C . ALA A 1 97 ? -5.220 0.913 2.157 1.00 98.25 97 ALA A C 1
ATOM 739 O O . ALA A 1 97 ? -5.333 2.122 1.942 1.00 98.25 97 ALA A O 1
ATOM 740 N N . VAL A 1 98 ? -4.382 0.153 1.461 1.00 98.44 98 VAL A N 1
ATOM 741 C CA . VAL A 1 98 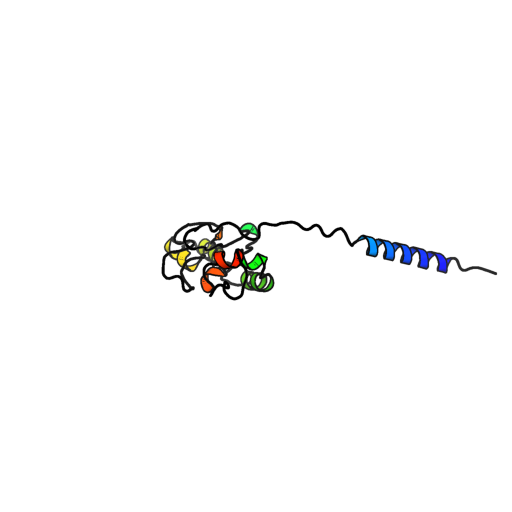? -3.679 0.593 0.256 1.00 98.44 98 VAL A CA 1
ATOM 742 C C . VAL A 1 98 ? -4.674 0.727 -0.895 1.00 98.44 98 VAL A C 1
ATOM 744 O O . VAL A 1 98 ? -5.336 -0.242 -1.260 1.00 98.44 98 VAL A O 1
ATOM 747 N N . SER A 1 99 ? -4.766 1.920 -1.475 1.00 97.75 99 SER A N 1
ATOM 748 C CA . SER A 1 99 ? -5.625 2.253 -2.616 1.00 97.75 99 SER A CA 1
ATOM 749 C C . SER A 1 99 ? -4.982 3.369 -3.454 1.00 97.75 99 SER A C 1
ATOM 751 O O . SER A 1 99 ? -3.844 3.777 -3.202 1.00 97.75 99 SER A O 1
ATOM 753 N N . GLU A 1 100 ? -5.711 3.898 -4.434 1.00 97.00 100 GLU A N 1
ATOM 754 C CA . GLU A 1 100 ? -5.339 5.115 -5.162 1.00 97.00 100 GLU A CA 1
ATOM 755 C C . GLU A 1 100 ? -5.369 6.397 -4.307 1.00 97.00 100 GLU A C 1
ATOM 757 O O . GLU A 1 100 ? -4.836 7.429 -4.708 1.00 97.00 100 GLU A O 1
ATOM 762 N N . LEU A 1 101 ? -5.989 6.369 -3.124 1.00 96.62 101 LEU A N 1
ATOM 763 C CA . LEU A 1 101 ? -6.140 7.564 -2.297 1.00 96.62 101 LEU A CA 1
ATOM 764 C C . LEU A 1 101 ? -4.852 7.878 -1.522 1.00 96.62 101 LEU A C 1
ATOM 766 O O . LEU A 1 101 ? -4.308 7.031 -0.818 1.00 96.62 101 LEU A O 1
ATOM 770 N N . GLY A 1 102 ? -4.409 9.138 -1.602 1.00 93.94 102 GLY A N 1
ATOM 771 C CA . GLY A 1 102 ? -3.218 9.648 -0.904 1.00 93.94 102 GLY A CA 1
ATOM 772 C C . GLY A 1 102 ? -1.934 9.668 -1.743 1.00 93.94 102 GLY A C 1
ATOM 773 O O . GLY A 1 102 ? -0.940 10.246 -1.303 1.00 93.94 102 GLY A O 1
ATOM 774 N N . ASN A 1 103 ? -1.967 9.104 -2.953 1.00 95.56 103 ASN A N 1
ATOM 775 C CA . ASN A 1 103 ? -0.873 9.115 -3.928 1.00 95.56 103 ASN A CA 1
ATOM 776 C C . ASN A 1 103 ? -1.320 9.793 -5.244 1.00 95.56 103 ASN A C 1
ATOM 778 O O . ASN A 1 103 ? -2.363 10.445 -5.288 1.00 95.56 103 ASN A O 1
ATOM 782 N N . ALA A 1 104 ? -0.513 9.711 -6.311 1.00 94.50 104 ALA A N 1
ATOM 783 C CA . ALA A 1 104 ? -0.823 10.371 -7.589 1.00 94.50 104 ALA A CA 1
ATOM 784 C C . ALA A 1 104 ? -1.639 9.514 -8.578 1.00 94.50 104 ALA A C 1
ATOM 786 O O . ALA A 1 104 ? -1.819 9.922 -9.728 1.00 94.50 104 ALA A O 1
ATOM 787 N N . VAL A 1 105 ? -2.107 8.328 -8.182 1.00 96.19 105 VAL A N 1
ATOM 788 C CA . VAL A 1 105 ? -2.946 7.483 -9.038 1.00 96.19 105 VAL A CA 1
ATOM 789 C C . VAL A 1 105 ? -4.348 8.093 -9.121 1.00 96.19 105 VAL A C 1
ATOM 791 O O . VAL A 1 105 ? -4.996 8.349 -8.114 1.00 96.19 105 VAL A O 1
ATOM 794 N N . ALA A 1 106 ? -4.817 8.355 -10.343 1.00 94.94 106 ALA A N 1
ATOM 795 C CA . ALA A 1 106 ? -6.079 9.064 -10.590 1.00 94.94 106 ALA A CA 1
ATOM 796 C C . ALA A 1 106 ? -7.291 8.138 -10.818 1.00 94.94 106 ALA A C 1
ATOM 798 O O . ALA A 1 106 ? -8.414 8.612 -10.986 1.00 94.94 106 ALA A O 1
ATOM 799 N N . THR A 1 107 ? -7.069 6.828 -10.876 1.00 96.00 107 THR A N 1
ATOM 800 C CA . THR A 1 107 ? -8.089 5.806 -11.146 1.00 96.00 107 THR A CA 1
ATOM 801 C C . THR A 1 107 ? -8.155 4.821 -9.991 1.00 96.00 107 THR A C 1
ATOM 803 O O . THR A 1 107 ? -7.144 4.612 -9.332 1.00 96.00 107 THR A O 1
ATOM 806 N N . ALA A 1 108 ? -9.307 4.177 -9.781 1.00 96.75 108 ALA A N 1
ATOM 807 C CA . ALA A 1 108 ? -9.453 3.149 -8.749 1.00 96.75 108 ALA A CA 1
ATOM 808 C C . ALA A 1 108 ? -8.325 2.103 -8.830 1.00 96.75 108 ALA A C 1
ATOM 810 O O . ALA A 1 108 ? -8.015 1.622 -9.924 1.00 96.75 108 ALA A O 1
ATOM 811 N N . ALA A 1 109 ? -7.717 1.776 -7.688 1.00 97.25 109 ALA A N 1
ATOM 812 C CA . ALA A 1 109 ? -6.607 0.832 -7.584 1.00 97.25 109 ALA A CA 1
ATOM 813 C C . ALA A 1 109 ? -6.556 0.153 -6.203 1.00 97.25 109 ALA A C 1
ATOM 815 O O . ALA A 1 109 ? -7.255 0.541 -5.262 1.00 97.25 109 ALA A O 1
ATOM 816 N N . GLY A 1 110 ? -5.695 -0.858 -6.062 1.00 96.81 110 GLY A N 1
ATOM 817 C CA . GLY A 1 110 ? -5.446 -1.522 -4.780 1.00 96.81 110 GLY A CA 1
ATOM 818 C C . GLY A 1 110 ? -6.729 -2.104 -4.179 1.00 96.81 110 GLY A C 1
ATOM 819 O O . GLY A 1 110 ? -7.504 -2.754 -4.879 1.00 96.81 110 GLY A O 1
ATOM 820 N N . TYR A 1 111 ? -6.989 -1.838 -2.896 1.00 97.81 111 TYR A N 1
ATOM 821 C CA . TYR A 1 111 ? -8.142 -2.382 -2.167 1.00 97.81 111 TYR A CA 1
ATOM 822 C C . TYR A 1 111 ? -9.497 -2.023 -2.796 1.00 97.81 111 TYR A C 1
ATOM 824 O O . TYR A 1 111 ? -10.440 -2.808 -2.703 1.00 97.81 111 TYR A O 1
ATOM 832 N N . ASN A 1 112 ? -9.604 -0.865 -3.458 1.00 97.00 112 ASN A N 1
ATOM 833 C CA . ASN A 1 112 ? -10.849 -0.435 -4.102 1.00 97.00 112 ASN A CA 1
ATOM 834 C C . ASN A 1 112 ? -11.181 -1.252 -5.365 1.00 97.00 112 ASN A C 1
ATOM 836 O O . ASN A 1 112 ? -12.331 -1.249 -5.801 1.00 97.00 112 ASN A O 1
ATOM 840 N N . VAL A 1 113 ? -10.199 -1.956 -5.939 1.00 97.19 113 VAL A N 1
ATOM 841 C CA . VAL A 1 113 ? -10.371 -2.837 -7.107 1.00 97.19 113 VAL A CA 1
ATOM 842 C C . VAL A 1 113 ? -10.325 -4.307 -6.695 1.00 97.19 113 VAL A C 1
ATOM 844 O O . VAL A 1 113 ? -11.182 -5.089 -7.104 1.00 97.19 113 VAL A O 1
ATOM 847 N N . VAL A 1 114 ? -9.351 -4.684 -5.863 1.00 97.38 114 VAL A N 1
ATOM 848 C CA . VAL A 1 114 ? -9.154 -6.050 -5.368 1.00 97.38 114 VAL A CA 1
ATOM 849 C C . VAL A 1 114 ? -9.060 -6.023 -3.845 1.00 97.38 114 VAL A C 1
ATOM 851 O O . VAL A 1 114 ? -8.055 -5.602 -3.274 1.00 97.38 114 VAL A O 1
ATOM 854 N N . THR A 1 115 ? -10.099 -6.509 -3.164 1.00 96.88 115 THR A N 1
ATOM 855 C CA . THR A 1 115 ? -10.130 -6.594 -1.698 1.00 96.88 115 THR A CA 1
ATOM 856 C C . THR A 1 115 ? -9.231 -7.730 -1.201 1.00 96.88 115 THR A C 1
ATOM 858 O O . THR A 1 115 ? -9.695 -8.855 -1.008 1.00 96.88 115 THR A O 1
ATOM 861 N N . ASP A 1 116 ? -7.948 -7.437 -0.989 1.00 98.00 116 ASP A N 1
ATOM 862 C CA . ASP A 1 116 ? -6.947 -8.398 -0.514 1.00 98.00 116 ASP A CA 1
ATOM 863 C C . ASP A 1 116 ? -6.380 -8.014 0.864 1.00 98.00 116 ASP A C 1
ATOM 865 O O . ASP A 1 116 ? -6.203 -6.840 1.204 1.00 98.00 116 ASP A O 1
ATOM 869 N N . SER A 1 117 ? -6.057 -9.026 1.670 1.00 97.56 117 SER A N 1
ATOM 870 C CA . SER A 1 117 ? -5.381 -8.862 2.959 1.00 97.56 117 SER A CA 1
ATOM 871 C C . SER A 1 117 ? -4.004 -8.193 2.852 1.00 97.56 117 SER A C 1
ATOM 873 O O . SER A 1 117 ? -3.584 -7.511 3.790 1.00 97.56 117 SER A O 1
ATOM 875 N N . ALA A 1 118 ? -3.327 -8.325 1.710 1.00 98.19 118 ALA A N 1
ATOM 876 C CA . ALA A 1 118 ? -2.062 -7.669 1.421 1.00 98.19 118 ALA A CA 1
ATOM 877 C C . ALA A 1 118 ? -2.183 -6.142 1.445 1.00 98.19 118 ALA A C 1
ATOM 879 O O . ALA A 1 118 ? -1.214 -5.467 1.776 1.00 98.19 118 ALA A O 1
ATOM 880 N N . TYR A 1 119 ? -3.366 -5.591 1.172 1.00 98.50 119 TYR A N 1
ATOM 881 C CA . TYR A 1 119 ? -3.605 -4.149 1.171 1.00 98.50 119 TYR A CA 1
ATOM 882 C C . TYR A 1 119 ? -4.088 -3.595 2.511 1.00 98.50 119 TYR A C 1
ATOM 884 O O . TYR A 1 119 ? -4.314 -2.398 2.616 1.00 98.50 119 TYR A O 1
ATOM 892 N N . ARG A 1 120 ? -4.246 -4.415 3.554 1.00 97.94 120 ARG A N 1
ATOM 893 C CA . ARG A 1 120 ? -4.652 -3.933 4.887 1.00 97.94 120 ARG A CA 1
ATOM 894 C C . ARG A 1 120 ? -3.671 -2.879 5.411 1.00 97.94 120 ARG A C 1
ATOM 896 O O . ARG A 1 120 ? -2.470 -3.023 5.218 1.00 97.94 120 ARG A O 1
ATOM 903 N N . ASP A 1 121 ? -4.176 -1.909 6.171 1.00 98.69 121 ASP A N 1
ATOM 904 C CA . ASP A 1 121 ? -3.422 -0.772 6.717 1.00 98.69 121 ASP A CA 1
ATOM 905 C C . ASP A 1 121 ? -2.997 0.256 5.653 1.00 98.69 121 ASP A C 1
ATOM 907 O O . ASP A 1 121 ? -2.946 -0.020 4.458 1.00 98.69 121 ASP A O 1
ATOM 911 N N . VAL A 1 122 ? -2.676 1.472 6.096 1.00 98.75 122 VAL A N 1
ATOM 912 C CA . VAL A 1 122 ? -2.128 2.513 5.215 1.00 98.75 122 VAL A CA 1
ATOM 913 C C . VAL A 1 122 ? -0.627 2.258 5.097 1.00 98.75 122 VAL A C 1
ATOM 915 O O . VAL A 1 122 ? 0.114 2.427 6.069 1.00 98.75 122 VAL A O 1
ATOM 918 N N . GLN A 1 123 ? -0.171 1.783 3.940 1.00 98.62 123 GLN A N 1
ATOM 919 C CA . GLN A 1 123 ? 1.219 1.352 3.735 1.00 98.62 123 GLN A CA 1
ATOM 920 C C . GLN A 1 123 ? 2.021 2.376 2.924 1.00 98.62 123 GLN A C 1
ATOM 922 O O . GLN A 1 123 ? 1.593 3.508 2.712 1.00 98.62 123 GLN A O 1
ATOM 927 N N . CYS A 1 124 ? 3.216 1.981 2.478 1.00 98.50 124 CYS A N 1
ATOM 928 C CA . CYS A 1 124 ? 4.121 2.815 1.691 1.00 98.50 124 CYS A CA 1
ATOM 929 C C . CYS A 1 124 ? 3.446 3.349 0.421 1.00 98.50 124 CYS A C 1
ATOM 931 O O . CYS A 1 124 ? 3.520 4.540 0.124 1.00 98.50 124 CYS A O 1
ATOM 933 N N . GLU A 1 125 ? 2.755 2.469 -0.301 1.00 98.19 125 GLU A N 1
ATOM 934 C CA . GLU A 1 125 ? 2.172 2.772 -1.610 1.00 98.19 125 GLU A CA 1
ATOM 935 C C . GLU A 1 125 ? 0.953 3.706 -1.517 1.00 98.19 125 GLU A C 1
ATOM 937 O O . GLU A 1 125 ? 0.629 4.387 -2.485 1.00 98.19 125 GLU A O 1
ATOM 942 N N . SER A 1 126 ? 0.337 3.851 -0.337 1.00 98.06 126 SER A N 1
ATOM 943 C CA . SER A 1 126 ? -0.710 4.856 -0.105 1.00 98.06 126 SER A CA 1
ATOM 944 C C . SER A 1 126 ? -0.207 6.291 -0.304 1.00 98.06 126 SER A C 1
ATOM 946 O O . SER A 1 126 ? -1.007 7.156 -0.624 1.00 98.06 126 SER A O 1
ATOM 948 N N . CYS A 1 127 ? 1.100 6.549 -0.158 1.00 97.75 127 CYS A N 1
ATOM 949 C CA . CYS A 1 127 ? 1.704 7.861 -0.435 1.00 97.75 127 CYS A CA 1
ATOM 950 C C . CYS A 1 127 ? 2.640 7.825 -1.651 1.00 97.75 127 CYS A C 1
ATOM 952 O O . CYS A 1 127 ? 2.636 8.742 -2.465 1.00 97.75 127 CYS A O 1
ATOM 954 N N . HIS A 1 128 ? 3.432 6.758 -1.777 1.00 97.44 128 HIS A N 1
ATOM 955 C CA . HIS A 1 128 ? 4.468 6.627 -2.804 1.00 97.44 128 HIS A CA 1
ATOM 956 C C . HIS A 1 128 ? 3.952 6.043 -4.130 1.00 97.44 128 HIS A C 1
ATOM 958 O O . HIS A 1 128 ? 4.673 6.016 -5.124 1.00 97.44 128 HIS A O 1
ATOM 964 N N . GLY A 1 129 ? 2.697 5.590 -4.176 1.00 96.94 129 GLY A N 1
ATOM 965 C CA . GLY A 1 129 ? 2.123 4.942 -5.353 1.00 96.94 129 GLY A CA 1
ATOM 966 C C . GLY A 1 129 ? 2.652 3.517 -5.584 1.00 96.94 129 GLY A C 1
ATOM 967 O O . GLY A 1 129 ? 3.360 2.974 -4.732 1.00 96.94 129 GLY A O 1
ATOM 968 N N . PRO A 1 130 ? 2.287 2.895 -6.719 1.00 97.25 130 PRO A N 1
ATOM 969 C CA . PRO A 1 130 ? 2.547 1.483 -6.987 1.00 97.25 130 PRO A CA 1
ATOM 970 C C . PRO A 1 130 ? 4.041 1.184 -7.142 1.00 97.25 130 PRO A C 1
ATOM 972 O O . PRO A 1 130 ? 4.757 1.838 -7.904 1.00 97.25 130 PRO A O 1
ATOM 975 N N . GLY A 1 131 ? 4.512 0.156 -6.436 1.00 96.94 131 GLY A N 1
ATOM 976 C CA . GLY A 1 131 ? 5.922 -0.226 -6.401 1.00 96.94 131 GLY A CA 1
ATOM 977 C C . GLY A 1 131 ? 6.345 -1.283 -7.422 1.00 96.94 131 GLY A C 1
ATOM 978 O O . GLY A 1 131 ? 7.534 -1.592 -7.484 1.00 96.94 131 GLY A O 1
ATOM 979 N N . PHE A 1 132 ? 5.429 -1.863 -8.208 1.00 96.69 132 PHE A N 1
ATOM 980 C CA . PHE A 1 132 ? 5.737 -3.045 -9.029 1.00 96.69 132 PHE A CA 1
ATOM 981 C C . PHE A 1 132 ? 6.901 -2.839 -10.012 1.00 96.69 132 PHE A C 1
ATOM 983 O O . PHE A 1 132 ? 7.838 -3.635 -10.035 1.00 96.69 132 PHE A O 1
ATOM 990 N N . THR A 1 133 ? 6.918 -1.727 -10.752 1.00 96.00 133 THR A N 1
ATOM 991 C CA . THR A 1 133 ? 8.032 -1.401 -11.663 1.00 96.00 133 THR A CA 1
ATOM 992 C C . THR A 1 133 ? 9.357 -1.243 -10.913 1.00 96.00 133 THR A C 1
ATOM 994 O O . THR A 1 133 ? 10.413 -1.631 -11.415 1.00 96.00 133 THR A O 1
ATOM 997 N N . HIS A 1 134 ? 9.314 -0.696 -9.695 1.00 96.62 134 HIS A N 1
ATOM 998 C CA . HIS A 1 134 ? 10.504 -0.493 -8.877 1.00 96.62 134 HIS A CA 1
ATOM 999 C C . HIS A 1 134 ? 11.124 -1.811 -8.429 1.00 96.62 134 HIS A C 1
ATOM 1001 O O . HIS A 1 134 ? 12.330 -1.998 -8.554 1.00 96.62 134 HIS A O 1
ATOM 1007 N N . VAL A 1 135 ? 10.312 -2.738 -7.920 1.00 95.44 135 VAL A N 1
ATOM 1008 C CA . VAL A 1 135 ? 10.825 -4.006 -7.382 1.00 95.44 135 VAL A CA 1
ATOM 1009 C C . VAL A 1 135 ? 11.367 -4.932 -8.471 1.00 95.44 135 VAL A C 1
ATOM 1011 O O . VAL A 1 135 ? 12.248 -5.740 -8.190 1.00 95.44 135 VAL A O 1
ATOM 1014 N N . GLN A 1 136 ? 10.902 -4.783 -9.716 1.00 94.56 136 GLN A N 1
ATOM 1015 C CA . GLN A 1 136 ? 11.430 -5.516 -10.870 1.00 94.56 136 GLN A CA 1
ATOM 1016 C C . GLN A 1 136 ? 12.797 -5.001 -11.336 1.00 94.56 136 GLN A C 1
ATOM 1018 O O . GLN A 1 136 ? 13.627 -5.785 -11.792 1.00 94.56 136 GLN A O 1
ATOM 1023 N N . ASN A 1 137 ? 13.035 -3.691 -11.249 1.00 94.44 137 ASN A N 1
ATOM 1024 C CA . ASN A 1 137 ? 14.295 -3.074 -11.653 1.00 94.44 137 ASN A CA 1
ATOM 1025 C C . ASN A 1 137 ? 14.610 -1.867 -10.753 1.00 94.44 137 ASN A C 1
ATOM 1027 O O . ASN A 1 137 ? 14.297 -0.734 -11.128 1.00 94.44 137 ASN A O 1
ATOM 1031 N N . PRO A 1 138 ? 15.189 -2.080 -9.560 1.00 93.69 138 PRO A N 1
ATOM 1032 C CA . PRO A 1 138 ? 15.349 -1.024 -8.568 1.00 93.69 138 PRO A CA 1
ATOM 1033 C C . PRO A 1 138 ? 16.410 -0.009 -9.004 1.00 93.69 138 PRO A C 1
ATOM 1035 O O . PRO A 1 138 ? 17.613 -0.259 -8.936 1.00 93.69 138 PRO A O 1
ATOM 1038 N N . SER A 1 139 ? 15.956 1.172 -9.420 1.00 95.00 139 SER A N 1
ATOM 1039 C CA . SER A 1 139 ? 16.804 2.293 -9.820 1.00 95.00 139 SER A CA 1
ATOM 1040 C C . SER A 1 139 ? 16.208 3.626 -9.356 1.00 95.00 139 SER A C 1
ATOM 1042 O O . SER A 1 139 ? 15.148 3.673 -8.726 1.00 95.00 139 SER A O 1
ATOM 1044 N N . ARG A 1 140 ? 16.899 4.739 -9.634 1.00 93.19 140 ARG A N 1
ATOM 1045 C CA . ARG A 1 140 ? 16.346 6.075 -9.356 1.00 93.19 140 ARG A CA 1
ATOM 1046 C C . ARG A 1 140 ? 15.183 6.409 -10.286 1.00 93.19 140 ARG A C 1
ATOM 1048 O O . ARG A 1 140 ? 14.272 7.111 -9.870 1.00 93.19 140 ARG A O 1
ATOM 1055 N N . GLU A 1 141 ? 15.229 5.903 -11.511 1.00 95.50 141 GLU A N 1
ATOM 1056 C CA . GLU A 1 141 ? 14.237 6.108 -12.566 1.00 95.50 141 GLU A CA 1
ATOM 1057 C C . GLU A 1 141 ? 12.942 5.342 -12.288 1.00 95.50 141 GLU A C 1
ATOM 1059 O O . GLU A 1 141 ? 11.868 5.820 -12.634 1.00 95.50 141 GLU A O 1
ATOM 1064 N N . THR A 1 142 ? 13.030 4.176 -11.644 1.00 95.00 142 THR A N 1
ATOM 1065 C CA . THR A 1 142 ? 11.858 3.371 -11.266 1.00 95.00 142 THR A CA 1
ATOM 1066 C C . THR A 1 142 ? 11.365 3.654 -9.852 1.00 95.00 142 THR A C 1
ATOM 1068 O O . THR A 1 142 ? 10.436 2.991 -9.399 1.00 95.00 142 THR A O 1
ATOM 1071 N N . ARG A 1 143 ? 11.987 4.590 -9.123 1.00 93.44 143 ARG A N 1
ATOM 1072 C CA . ARG A 1 143 ? 11.583 4.915 -7.753 1.00 93.44 143 ARG A CA 1
ATOM 1073 C C . ARG A 1 143 ? 10.133 5.428 -7.757 1.00 93.44 143 ARG A C 1
ATOM 1075 O O . ARG A 1 143 ? 9.846 6.345 -8.528 1.00 93.44 143 ARG A O 1
ATOM 1082 N N . PRO A 1 144 ? 9.252 4.896 -6.891 1.00 90.44 144 PRO A N 1
ATOM 1083 C CA . PRO A 1 144 ? 7.896 5.414 -6.747 1.00 90.44 144 PRO A CA 1
ATOM 1084 C C . PRO A 1 144 ? 7.900 6.892 -6.297 1.00 90.44 144 PRO A C 1
ATOM 1086 O O . PRO A 1 144 ? 8.944 7.414 -5.887 1.00 90.44 144 PRO A O 1
ATOM 1089 N N . LEU A 1 145 ? 6.748 7.556 -6.424 1.00 82.69 145 LEU A N 1
ATOM 1090 C CA . LEU A 1 145 ? 6.554 9.002 -6.231 1.00 82.69 145 LEU A CA 1
ATOM 1091 C C . LEU A 1 145 ? 7.059 9.530 -4.878 1.00 82.69 145 LEU A C 1
ATOM 1093 O O . LEU A 1 145 ? 6.921 8.835 -3.842 1.00 82.69 145 LEU A O 1
#

Radius of gyration: 24.85 Å; chains: 1; bounding box: 82×36×55 Å